Protein AF-A0A4Y2JQY8-F1 (afdb_monomer)

Structure (mmCIF, N/CA/C/O backbone):
data_AF-A0A4Y2JQY8-F1
#
_entry.id   AF-A0A4Y2JQY8-F1
#
loop_
_atom_site.group_PDB
_atom_site.id
_atom_site.type_symbol
_atom_site.label_atom_id
_atom_site.label_alt_id
_atom_site.label_comp_id
_atom_site.label_asym_id
_atom_site.label_entity_id
_atom_site.label_seq_id
_atom_site.pdbx_PDB_ins_code
_atom_site.Cartn_x
_atom_site.Cartn_y
_atom_site.Cartn_z
_atom_site.occupancy
_atom_site.B_iso_or_equiv
_atom_site.auth_seq_id
_atom_site.auth_comp_id
_atom_site.auth_asym_id
_atom_site.auth_atom_id
_atom_site.pdbx_PDB_model_num
ATOM 1 N N . MET A 1 1 ? 25.104 -14.727 -13.027 1.00 53.72 1 MET A N 1
ATOM 2 C CA . MET A 1 1 ? 23.876 -15.103 -12.296 1.00 53.72 1 MET A CA 1
ATOM 3 C C . MET A 1 1 ? 23.066 -13.837 -12.126 1.00 53.72 1 MET A C 1
ATOM 5 O O . MET A 1 1 ? 23.676 -12.824 -11.807 1.00 53.72 1 MET A O 1
ATOM 9 N N . GLY A 1 2 ? 21.769 -13.872 -12.434 1.00 60.22 2 GLY A N 1
ATOM 10 C CA . GLY A 1 2 ? 20.896 -12.721 -12.216 1.00 60.22 2 GLY A CA 1
ATOM 11 C C . GLY A 1 2 ? 20.757 -12.414 -10.729 1.00 60.22 2 GLY A C 1
ATOM 12 O O . GLY A 1 2 ? 20.983 -13.279 -9.883 1.00 60.22 2 GLY A O 1
ATOM 13 N N . THR A 1 3 ? 20.423 -11.170 -10.407 1.00 75.81 3 THR A N 1
ATOM 14 C CA . THR A 1 3 ? 19.971 -10.819 -9.057 1.00 75.81 3 THR A CA 1
ATOM 15 C C . THR A 1 3 ? 18.545 -11.339 -8.841 1.00 75.81 3 THR A C 1
ATOM 17 O O . THR A 1 3 ? 17.804 -11.540 -9.805 1.00 75.81 3 THR A O 1
ATOM 20 N N . GLY A 1 4 ? 18.120 -11.524 -7.585 1.00 83.44 4 GLY A N 1
ATOM 21 C CA . GLY A 1 4 ? 16.769 -12.026 -7.285 1.00 83.44 4 GLY A CA 1
ATOM 22 C C . GLY A 1 4 ? 15.642 -11.183 -7.903 1.00 83.44 4 GLY A C 1
ATOM 23 O O . GLY A 1 4 ? 14.603 -11.720 -8.277 1.00 83.44 4 GLY A O 1
ATOM 24 N N . ILE A 1 5 ? 15.873 -9.878 -8.088 1.00 79.81 5 ILE A N 1
ATOM 25 C CA . ILE A 1 5 ? 14.930 -8.961 -8.747 1.00 79.81 5 ILE A CA 1
ATOM 26 C C . ILE A 1 5 ? 14.844 -9.244 -10.251 1.00 79.81 5 ILE A C 1
ATOM 28 O O . ILE A 1 5 ? 13.750 -9.300 -10.812 1.00 79.81 5 ILE A O 1
ATOM 32 N N . GLU A 1 6 ? 15.979 -9.456 -10.917 1.00 82.81 6 GLU A N 1
ATOM 33 C CA . GLU A 1 6 ? 15.987 -9.789 -12.342 1.00 82.81 6 GLU A CA 1
ATOM 34 C C . GLU A 1 6 ? 15.334 -11.146 -12.612 1.00 82.81 6 GLU A C 1
ATOM 36 O O . GLU A 1 6 ? 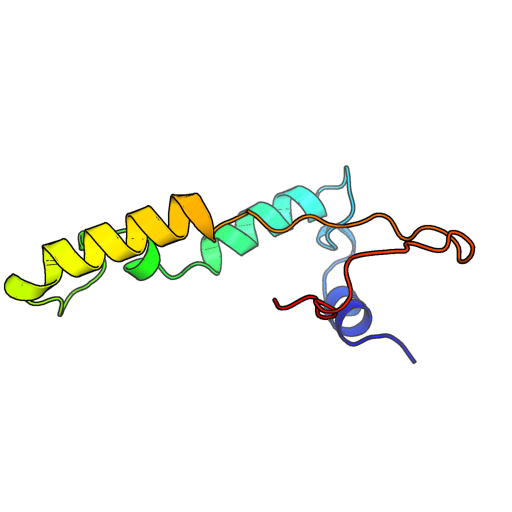14.560 -11.277 -13.558 1.00 82.81 6 GLU A O 1
ATOM 41 N N . ASP A 1 7 ? 15.621 -12.153 -11.783 1.00 88.62 7 ASP A N 1
ATOM 42 C CA . ASP A 1 7 ? 15.022 -13.485 -11.912 1.00 88.62 7 ASP A CA 1
ATOM 43 C C . ASP A 1 7 ? 13.512 -13.462 -11.653 1.00 88.62 7 ASP A C 1
ATOM 45 O O . ASP A 1 7 ? 12.759 -14.188 -12.306 1.00 88.62 7 ASP A O 1
ATOM 49 N N . TYR A 1 8 ? 13.047 -12.595 -10.752 1.00 86.50 8 TYR A N 1
ATOM 50 C CA . TYR A 1 8 ? 11.625 -12.328 -10.564 1.00 86.50 8 TYR A CA 1
ATOM 51 C C . TYR A 1 8 ? 10.999 -11.684 -11.811 1.00 86.50 8 TYR A C 1
ATOM 53 O O . TYR A 1 8 ? 10.003 -12.186 -12.331 1.00 86.50 8 TYR A O 1
ATOM 61 N N . PHE A 1 9 ? 11.596 -10.618 -12.355 1.00 88.25 9 PHE A N 1
ATOM 62 C CA . PHE A 1 9 ? 11.041 -9.937 -13.529 1.00 88.25 9 PHE A CA 1
ATOM 63 C C . PHE A 1 9 ? 11.076 -10.777 -14.808 1.00 88.25 9 PHE A C 1
ATOM 65 O O . PHE A 1 9 ? 10.190 -10.619 -15.644 1.00 88.25 9 PHE A O 1
ATOM 72 N N . ARG A 1 10 ? 12.018 -11.718 -14.944 1.00 89.19 10 ARG A N 1
ATOM 73 C CA . ARG A 1 10 ? 12.041 -12.691 -16.054 1.00 89.19 10 ARG A CA 1
ATOM 74 C C . ARG A 1 10 ? 10.814 -13.606 -16.092 1.00 89.19 10 ARG A C 1
ATOM 76 O O . ARG A 1 10 ? 10.522 -14.168 -17.142 1.00 89.19 10 ARG A O 1
ATOM 83 N N . GLN A 1 11 ? 10.103 -13.767 -14.976 1.00 91.12 11 GLN A N 1
ATOM 84 C CA . GLN A 1 11 ? 8.882 -14.576 -14.912 1.00 91.12 11 GLN A CA 1
ATOM 85 C C . GLN A 1 11 ? 7.635 -13.804 -15.370 1.00 91.12 11 GLN A C 1
ATOM 87 O O . GLN A 1 11 ? 6.586 -14.408 -15.596 1.00 91.12 11 GLN A O 1
ATOM 92 N N . LEU A 1 12 ? 7.723 -12.477 -15.515 1.00 89.44 12 LEU A N 1
ATOM 93 C CA . LEU A 1 12 ? 6.618 -11.649 -15.986 1.00 89.44 12 LEU A CA 1
ATOM 94 C C . LEU A 1 12 ? 6.587 -11.601 -17.522 1.00 89.44 12 LEU A C 1
ATOM 96 O O . LEU A 1 12 ? 7.636 -11.592 -18.167 1.00 89.44 12 LEU A O 1
ATOM 100 N N . PRO A 1 13 ? 5.400 -11.481 -18.144 1.00 94.62 13 PRO A N 1
ATOM 101 C CA . PRO A 1 13 ? 5.305 -11.098 -19.547 1.00 94.62 13 PRO A CA 1
ATOM 102 C C . PRO A 1 13 ? 6.067 -9.793 -19.809 1.00 94.62 13 PRO A C 1
ATOM 104 O O . PRO A 1 13 ? 5.923 -8.838 -19.048 1.00 94.62 13 PRO A O 1
ATOM 107 N N . ASN A 1 14 ? 6.808 -9.712 -20.921 1.00 90.50 14 ASN A N 1
ATOM 108 C CA . ASN A 1 14 ? 7.685 -8.568 -21.229 1.00 90.50 14 ASN A CA 1
ATOM 109 C C . ASN A 1 14 ? 6.995 -7.195 -21.109 1.00 90.50 14 ASN A C 1
ATOM 111 O O . ASN A 1 14 ? 7.604 -6.236 -20.653 1.00 90.50 14 ASN A O 1
ATOM 115 N N . HIS A 1 15 ? 5.717 -7.098 -21.483 1.00 91.75 15 HIS A N 1
ATOM 116 C CA . HIS A 1 15 ? 4.941 -5.853 -21.432 1.00 91.75 15 HIS A CA 1
ATOM 117 C C . HIS A 1 15 ? 4.469 -5.456 -20.018 1.00 91.75 15 HIS A C 1
ATOM 119 O O . HIS A 1 15 ? 3.904 -4.377 -19.851 1.00 91.75 15 HIS A O 1
ATOM 125 N N . LEU A 1 16 ? 4.667 -6.321 -19.019 1.00 92.00 16 LEU A N 1
ATOM 126 C CA . LEU A 1 16 ? 4.344 -6.090 -17.607 1.00 92.00 16 LEU A CA 1
ATOM 127 C C . LEU A 1 16 ? 5.589 -5.850 -16.748 1.00 92.00 16 LEU A C 1
ATOM 129 O O . LEU A 1 16 ? 5.453 -5.508 -15.574 1.00 92.00 16 LEU A O 1
ATOM 133 N N . VAL A 1 17 ? 6.789 -6.019 -17.313 1.00 93.25 17 VAL A N 1
ATOM 134 C CA . VAL A 1 17 ? 8.041 -5.709 -16.620 1.00 93.25 17 VAL A CA 1
ATOM 135 C C . VAL A 1 17 ? 8.081 -4.200 -16.342 1.00 93.25 17 VAL A C 1
ATOM 137 O O . VAL A 1 17 ? 7.933 -3.417 -17.282 1.00 93.25 17 VAL A O 1
ATOM 140 N N . PRO A 1 18 ? 8.265 -3.767 -15.083 1.00 89.50 18 PRO A N 1
ATOM 141 C CA . PRO A 1 18 ? 8.169 -2.362 -14.708 1.00 89.50 18 PRO A CA 1
ATOM 142 C C . PRO A 1 18 ? 9.387 -1.571 -15.178 1.00 89.50 18 PRO A C 1
ATOM 144 O O . PRO A 1 18 ? 10.398 -1.479 -14.487 1.00 89.50 18 PRO A O 1
ATOM 147 N N . GLN A 1 19 ? 9.276 -1.010 -16.378 1.00 87.94 19 GLN A N 1
ATOM 148 C CA . GLN A 1 19 ? 10.256 -0.103 -16.969 1.00 87.94 19 GLN A CA 1
ATOM 149 C C . GLN A 1 19 ? 9.620 1.274 -17.168 1.00 87.94 19 GLN A C 1
ATOM 151 O O . GLN A 1 19 ? 8.465 1.356 -17.596 1.00 87.94 19 GLN A O 1
ATOM 156 N N . LEU A 1 20 ? 10.374 2.338 -16.894 1.00 86.25 20 LEU A N 1
ATOM 157 C CA . LEU A 1 20 ? 9.914 3.724 -17.034 1.00 86.25 20 LEU A CA 1
ATOM 158 C C . LEU A 1 20 ? 9.361 3.995 -18.441 1.00 86.25 20 LEU A C 1
ATOM 160 O O . LEU A 1 20 ? 9.964 3.617 -19.445 1.00 86.25 20 LEU A O 1
ATOM 164 N N . GLY A 1 21 ? 8.199 4.640 -18.514 1.00 86.06 21 GLY A N 1
ATOM 165 C CA . GLY A 1 21 ? 7.509 4.979 -19.757 1.00 86.06 21 GLY A CA 1
ATOM 166 C C . GLY A 1 21 ? 6.799 3.807 -20.443 1.00 86.06 21 GLY A C 1
ATOM 167 O O . GLY A 1 21 ? 6.201 3.996 -21.504 1.00 86.06 21 GLY A O 1
ATOM 168 N N . THR A 1 22 ? 6.830 2.598 -19.872 1.00 90.12 22 THR A N 1
ATOM 169 C CA . THR A 1 22 ? 6.215 1.403 -20.476 1.00 90.12 22 THR A CA 1
ATOM 170 C C . THR A 1 22 ? 4.871 1.046 -19.827 1.00 90.12 22 THR A C 1
ATOM 172 O O . THR A 1 22 ? 4.569 1.478 -18.713 1.00 90.12 22 THR A O 1
ATOM 175 N N . PRO A 1 23 ? 4.036 0.197 -20.462 1.00 92.88 23 PRO A N 1
ATOM 176 C CA . PRO A 1 23 ? 2.819 -0.315 -19.825 1.00 92.88 23 PRO A CA 1
ATOM 177 C C . PRO A 1 23 ? 3.066 -1.047 -18.495 1.00 92.88 23 PRO A C 1
ATOM 179 O O . PRO A 1 23 ? 2.171 -1.073 -17.644 1.00 92.88 23 PRO A O 1
ATOM 182 N N . GLY A 1 24 ? 4.263 -1.613 -18.311 1.00 92.25 24 GLY A N 1
ATOM 183 C CA . GLY A 1 24 ? 4.667 -2.312 -17.097 1.00 92.25 24 GLY A CA 1
ATOM 184 C C . GLY A 1 24 ? 4.808 -1.398 -15.880 1.00 92.25 24 GLY A C 1
ATOM 185 O O . GLY A 1 24 ? 4.503 -1.829 -14.772 1.00 92.25 24 GLY A O 1
ATOM 186 N N . GLU A 1 25 ? 5.168 -0.125 -16.071 1.00 90.12 25 GLU A N 1
ATOM 187 C CA . GLU A 1 25 ? 5.170 0.892 -15.006 1.00 90.12 25 GLU A CA 1
ATOM 188 C C . GLU A 1 25 ? 3.761 1.062 -14.427 1.00 90.12 25 GLU A C 1
ATOM 190 O O . GLU A 1 25 ? 3.513 0.769 -13.261 1.00 90.12 25 GLU A O 1
ATOM 195 N N . LYS A 1 26 ? 2.780 1.358 -15.288 1.00 91.12 26 LYS A N 1
ATOM 196 C CA .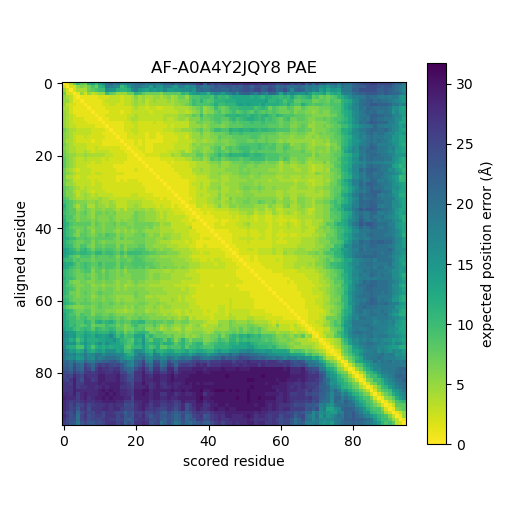 LYS A 1 26 ? 1.372 1.473 -14.871 1.00 91.12 26 LYS A CA 1
ATOM 197 C C . LYS A 1 26 ? 0.819 0.167 -14.299 1.00 91.12 26 LYS A C 1
ATOM 199 O O . LYS A 1 26 ? -0.122 0.176 -13.506 1.00 91.12 26 LY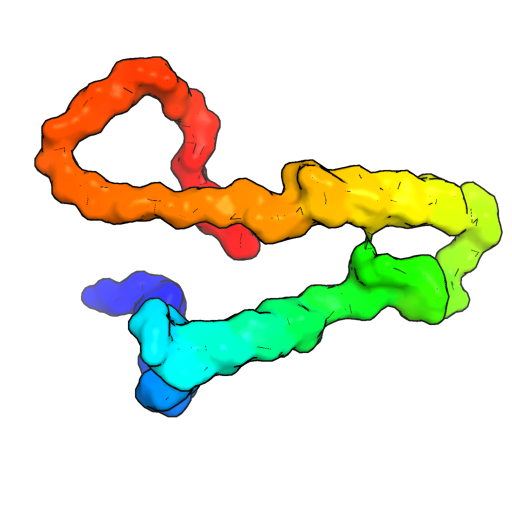S A O 1
ATOM 204 N N . TYR A 1 27 ? 1.314 -0.981 -14.768 1.00 92.44 27 TYR A N 1
ATOM 205 C CA . TYR A 1 27 ? 0.946 -2.275 -14.199 1.00 92.44 27 TYR A CA 1
ATOM 206 C C . TYR A 1 27 ? 1.457 -2.412 -12.766 1.00 92.44 27 TYR A C 1
ATOM 208 O O . TYR A 1 27 ? 0.690 -2.834 -11.901 1.00 92.44 27 TYR A O 1
ATOM 216 N N . ARG A 1 28 ? 2.700 -2.002 -12.499 1.00 90.44 28 ARG A N 1
ATOM 217 C CA . ARG A 1 28 ? 3.277 -2.004 -11.155 1.00 90.44 28 ARG A CA 1
ATOM 218 C C . ARG A 1 28 ? 2.490 -1.130 -10.189 1.00 90.44 28 ARG A C 1
ATOM 220 O O . ARG A 1 28 ? 2.201 -1.625 -9.102 1.00 90.44 28 ARG A O 1
ATOM 227 N N . ASP A 1 29 ? 2.064 0.063 -10.600 1.00 88.00 29 ASP A N 1
ATOM 228 C CA . ASP A 1 29 ? 1.222 0.945 -9.774 1.00 88.00 29 ASP A CA 1
ATOM 229 C C . ASP A 1 29 ? -0.073 0.246 -9.346 1.00 88.00 29 ASP A C 1
ATOM 231 O O . ASP A 1 29 ? -0.456 0.247 -8.177 1.00 88.00 29 ASP A O 1
ATOM 235 N N . ARG A 1 30 ? -0.732 -0.445 -10.286 1.00 90.81 30 ARG A N 1
ATOM 236 C CA . ARG A 1 30 ? -1.938 -1.230 -9.980 1.00 90.81 30 ARG A CA 1
ATOM 237 C C . ARG A 1 30 ? -1.644 -2.391 -9.034 1.00 90.81 30 ARG A C 1
ATOM 239 O O . ARG A 1 30 ? -2.441 -2.656 -8.141 1.00 90.81 30 ARG A O 1
ATOM 246 N N . GLN A 1 31 ? -0.525 -3.090 -9.226 1.00 88.81 31 GLN A N 1
ATOM 247 C CA . GLN A 1 31 ? -0.135 -4.194 -8.347 1.00 88.81 31 GLN A CA 1
ATOM 248 C C . GLN A 1 31 ? 0.206 -3.714 -6.933 1.00 88.81 31 GLN A C 1
ATOM 250 O O . GLN A 1 31 ? -0.148 -4.404 -5.985 1.00 88.81 31 GLN A O 1
ATOM 255 N N . LEU A 1 32 ? 0.831 -2.541 -6.774 1.00 84.31 32 LEU A N 1
ATOM 256 C CA . LEU A 1 32 ? 1.101 -1.940 -5.461 1.00 84.31 32 LEU A CA 1
ATOM 257 C C . LEU A 1 32 ? -0.190 -1.757 -4.661 1.00 84.31 32 LEU A C 1
ATOM 259 O O . LEU A 1 32 ? -0.280 -2.221 -3.529 1.00 84.31 32 LEU A O 1
ATOM 263 N N . ILE A 1 33 ? -1.223 -1.185 -5.282 1.00 84.31 33 ILE A N 1
ATOM 264 C CA . ILE A 1 33 ? -2.528 -0.977 -4.636 1.00 84.31 33 ILE A CA 1
ATOM 265 C C . ILE A 1 33 ? -3.154 -2.306 -4.189 1.00 84.31 33 ILE A C 1
ATOM 267 O O . ILE A 1 33 ? -3.748 -2.380 -3.118 1.00 84.31 33 ILE A O 1
ATOM 271 N N . LEU A 1 34 ? -3.027 -3.362 -4.998 1.00 86.31 34 LEU A N 1
ATOM 272 C CA . LEU A 1 34 ? -3.562 -4.689 -4.669 1.00 86.31 34 LEU A CA 1
ATOM 273 C C . LEU A 1 34 ? -2.770 -5.401 -3.566 1.00 86.31 34 LEU A C 1
ATOM 275 O O . LEU A 1 34 ? -3.332 -6.235 -2.860 1.00 86.31 34 LEU A O 1
ATOM 279 N N . GLN A 1 35 ? -1.476 -5.105 -3.455 1.00 85.25 35 GLN A N 1
ATOM 280 C CA . GLN A 1 35 ? -0.586 -5.678 -2.448 1.00 85.25 35 GLN A CA 1
ATOM 281 C C . GLN A 1 35 ? -0.770 -5.025 -1.074 1.00 85.25 35 GLN A C 1
ATOM 283 O O . GLN A 1 35 ? -0.502 -5.677 -0.068 1.00 85.25 35 GLN A O 1
ATOM 288 N N . LEU A 1 36 ? -1.254 -3.778 -1.014 1.00 85.25 36 LEU A N 1
ATOM 289 C CA . LEU A 1 36 ? -1.543 -3.108 0.251 1.00 85.25 36 LEU A CA 1
ATOM 290 C C . LEU A 1 36 ? -2.754 -3.756 0.953 1.00 85.25 36 LEU A C 1
ATOM 292 O O . LEU A 1 36 ? -3.849 -3.811 0.378 1.00 85.25 36 LEU A O 1
ATOM 296 N N . PRO A 1 37 ? -2.604 -4.230 2.205 1.00 87.94 37 PRO A N 1
ATOM 297 C CA . PRO A 1 37 ? -3.725 -4.747 2.97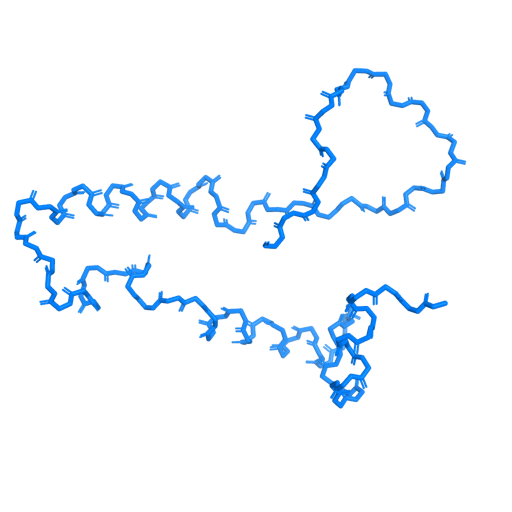8 1.00 87.94 37 PRO A CA 1
ATOM 298 C C . PRO A 1 37 ? -4.811 -3.678 3.138 1.00 87.94 37 PRO A C 1
ATOM 300 O O . PRO A 1 37 ? -4.536 -2.516 3.417 1.00 87.94 37 PRO A O 1
ATOM 303 N N . LYS A 1 38 ? -6.086 -4.048 3.013 1.00 88.31 38 LYS A N 1
ATOM 304 C CA . LYS A 1 38 ? -7.180 -3.070 3.190 1.00 88.31 38 LYS A CA 1
ATOM 305 C C . LYS A 1 38 ? -7.262 -2.563 4.632 1.00 88.31 38 LYS A C 1
ATOM 307 O O . LYS A 1 38 ? -7.631 -1.419 4.867 1.00 88.31 38 LYS A O 1
ATOM 312 N N . GLN A 1 39 ? -6.892 -3.418 5.580 1.00 90.62 39 GLN A N 1
ATOM 313 C CA . GLN A 1 39 ? -6.787 -3.132 7.009 1.00 90.62 39 GLN A CA 1
ATOM 314 C C . GLN A 1 39 ? -5.792 -2.016 7.288 1.00 90.62 39 GLN A C 1
ATOM 316 O O . GLN A 1 39 ? -5.969 -1.271 8.234 1.00 90.62 39 GLN A O 1
ATOM 321 N N . ASP A 1 40 ? -4.788 -1.869 6.436 1.00 87.19 40 ASP A N 1
ATOM 322 C CA . ASP A 1 40 ? -3.811 -0.806 6.542 1.00 87.19 40 ASP A CA 1
ATOM 323 C C . ASP A 1 40 ? -4.406 0.549 6.125 1.00 87.19 40 ASP A C 1
ATOM 325 O O . ASP A 1 40 ? -3.880 1.580 6.523 1.00 87.19 40 ASP A O 1
ATOM 329 N N . LEU A 1 41 ? -5.505 0.582 5.366 1.00 85.69 41 LEU A N 1
ATOM 330 C CA . LEU A 1 41 ? -6.086 1.818 4.832 1.00 85.69 41 LEU A CA 1
ATOM 331 C C . LEU A 1 41 ? -7.142 2.445 5.744 1.00 85.69 41 LEU A C 1
ATOM 333 O O . LEU A 1 41 ? -7.236 3.667 5.810 1.00 85.69 41 LEU A O 1
ATOM 337 N N . ALA A 1 42 ? -7.978 1.633 6.396 1.00 90.19 42 ALA A N 1
ATOM 338 C CA . ALA A 1 42 ? -9.061 2.149 7.229 1.00 90.19 42 ALA A CA 1
ATOM 339 C C . ALA A 1 42 ? -9.577 1.120 8.239 1.00 90.19 42 ALA A C 1
ATOM 341 O O . ALA A 1 42 ? -9.700 -0.069 7.935 1.00 90.19 42 ALA A O 1
ATOM 342 N N . ALA A 1 43 ? -10.030 1.621 9.392 1.00 91.19 43 ALA A N 1
ATOM 343 C CA . ALA A 1 43 ? -10.643 0.824 10.454 1.00 91.19 43 ALA A CA 1
ATOM 344 C C . ALA A 1 43 ? -11.887 0.059 9.970 1.00 91.19 43 ALA A C 1
ATOM 346 O O . ALA A 1 43 ? -12.185 -1.024 10.465 1.00 91.19 43 ALA A O 1
ATOM 347 N N . ALA A 1 44 ? -12.579 0.578 8.947 1.00 92.31 44 ALA A N 1
ATOM 348 C CA . ALA A 1 44 ? -13.734 -0.068 8.323 1.00 92.31 44 ALA A CA 1
ATOM 349 C C . ALA A 1 44 ? -13.427 -1.469 7.755 1.00 92.31 44 ALA A C 1
ATOM 351 O O . ALA A 1 44 ? -14.337 -2.284 7.607 1.00 92.31 44 ALA A O 1
ATOM 352 N N . TYR A 1 45 ? -12.160 -1.770 7.455 1.00 92.75 45 TYR A N 1
ATOM 353 C CA . TYR A 1 45 ? -11.725 -3.086 6.981 1.00 92.75 45 TYR A CA 1
ATOM 354 C C . TYR A 1 45 ? -11.259 -4.019 8.116 1.00 92.75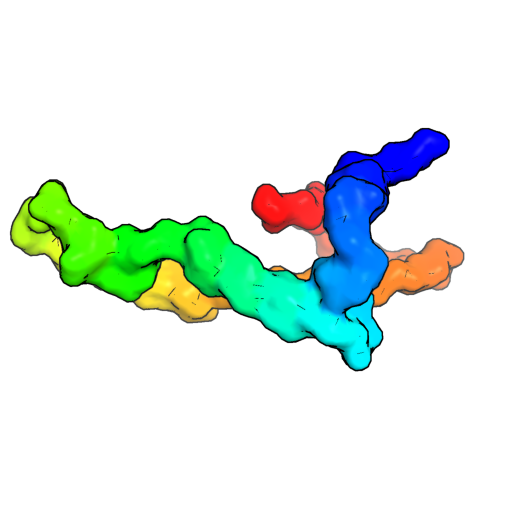 45 TYR A C 1
ATOM 356 O O . TYR A 1 45 ? -10.966 -5.192 7.870 1.00 92.75 45 TYR A O 1
ATOM 364 N N . CYS A 1 46 ? -11.236 -3.540 9.363 1.00 93.94 46 CYS A N 1
ATOM 365 C CA . CYS A 1 46 ? -10.784 -4.274 10.541 1.00 93.94 46 CYS A CA 1
ATOM 366 C C . CYS A 1 46 ? -11.978 -4.833 11.331 1.00 93.94 46 CYS A C 1
ATOM 368 O O . CYS A 1 46 ? -12.477 -4.218 12.269 1.00 93.94 46 CYS A O 1
ATOM 370 N N . LYS A 1 47 ? -12.425 -6.046 10.976 1.00 93.50 47 LYS A N 1
ATOM 371 C CA . LYS A 1 47 ? -13.617 -6.696 11.565 1.00 93.50 47 LYS A CA 1
ATOM 372 C C . LYS A 1 47 ? -13.566 -6.872 13.092 1.00 93.50 47 LYS A C 1
ATOM 374 O O . LYS A 1 47 ? -14.615 -6.931 13.726 1.00 93.50 47 LYS A O 1
ATOM 379 N N . PHE A 1 48 ? -12.370 -6.999 13.659 1.00 94.62 48 PHE A N 1
ATOM 380 C CA . PHE A 1 48 ? -12.154 -7.315 15.075 1.00 94.62 48 PHE A CA 1
ATOM 381 C C . PHE A 1 48 ? -11.429 -6.195 15.831 1.00 94.62 48 PHE A C 1
ATOM 383 O O . PHE A 1 48 ? -10.822 -6.452 16.863 1.0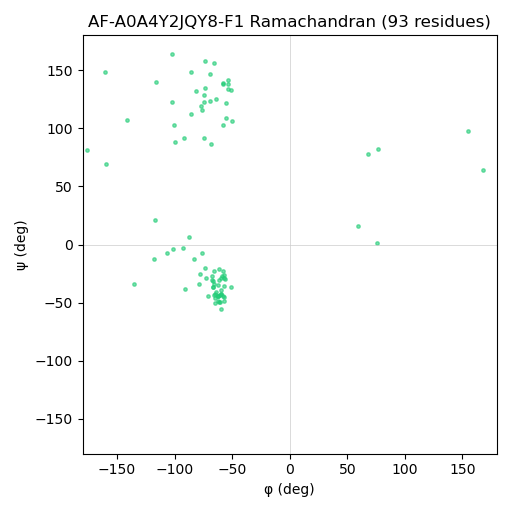0 94.62 48 PHE A O 1
ATOM 390 N N . LEU A 1 49 ? -11.463 -4.962 15.314 1.00 95.06 49 LEU A N 1
ATOM 391 C CA . LEU A 1 49 ? -10.892 -3.817 16.016 1.00 95.06 49 LEU A CA 1
ATOM 392 C C . LEU A 1 49 ? -11.832 -3.384 17.145 1.00 95.06 49 LEU A C 1
ATOM 394 O O . LEU A 1 49 ? -12.966 -2.965 16.901 1.00 95.06 49 LEU A O 1
ATOM 398 N N . GLU A 1 50 ? -11.368 -3.504 18.385 1.00 96.25 50 GLU A N 1
ATOM 399 C CA . GLU A 1 50 ? -12.127 -3.049 19.547 1.00 96.25 50 GLU A CA 1
ATOM 400 C C . GLU A 1 50 ? -12.199 -1.520 19.571 1.00 96.25 50 GLU A C 1
ATOM 402 O O . GLU A 1 50 ? -11.264 -0.826 19.166 1.00 96.25 50 GLU A O 1
ATOM 407 N N . LYS A 1 51 ? -13.321 -0.989 20.069 1.00 94.12 51 LYS A N 1
ATOM 408 C CA . LYS A 1 51 ? -13.604 0.456 20.066 1.00 94.12 51 LYS A CA 1
ATOM 409 C C . LYS A 1 51 ? -12.521 1.268 20.772 1.00 94.12 51 LYS A C 1
ATOM 411 O O . LYS A 1 51 ? -12.185 2.353 20.306 1.00 94.12 51 LYS A O 1
ATOM 416 N N . ASP A 1 52 ? -11.953 0.712 21.835 1.00 97.19 52 ASP A N 1
ATOM 417 C CA . ASP A 1 52 ? -10.927 1.364 22.647 1.00 97.19 52 ASP A CA 1
ATOM 418 C C . ASP A 1 52 ? -9.616 1.581 21.869 1.00 97.19 52 ASP A C 1
ATOM 420 O O . ASP A 1 52 ? -8.866 2.505 22.178 1.00 97.19 52 ASP A O 1
ATOM 424 N N . PHE A 1 53 ? -9.368 0.800 20.808 1.00 96.06 53 PHE A N 1
ATOM 425 C CA . PHE A 1 53 ? -8.163 0.896 19.977 1.00 96.06 53 PHE A CA 1
ATOM 426 C C . PHE A 1 53 ? -8.370 1.637 18.651 1.00 96.06 53 PHE A C 1
ATOM 428 O O . PHE A 1 53 ? -7.396 1.860 17.933 1.00 96.06 53 PHE A O 1
ATOM 435 N N . VAL A 1 54 ? -9.599 2.053 18.312 1.00 95.00 54 VAL A N 1
ATOM 436 C CA . VAL A 1 54 ? -9.890 2.727 17.030 1.00 95.00 54 VAL A CA 1
ATOM 437 C C . VAL A 1 54 ? -9.058 3.994 16.865 1.00 95.00 54 VAL A C 1
ATOM 439 O O . VAL A 1 54 ? -8.444 4.187 15.820 1.00 95.00 54 VAL A O 1
ATOM 442 N N . LYS A 1 55 ? -8.961 4.815 17.915 1.00 95.94 55 LYS A N 1
ATOM 443 C CA . LYS A 1 55 ? -8.176 6.052 17.869 1.00 95.94 55 LYS A CA 1
ATOM 444 C C . LYS A 1 55 ? -6.688 5.780 17.631 1.00 95.94 55 LYS A C 1
ATOM 446 O O . LYS A 1 55 ? -6.090 6.374 16.747 1.00 95.94 55 LYS A O 1
ATOM 451 N N . SER A 1 56 ? -6.100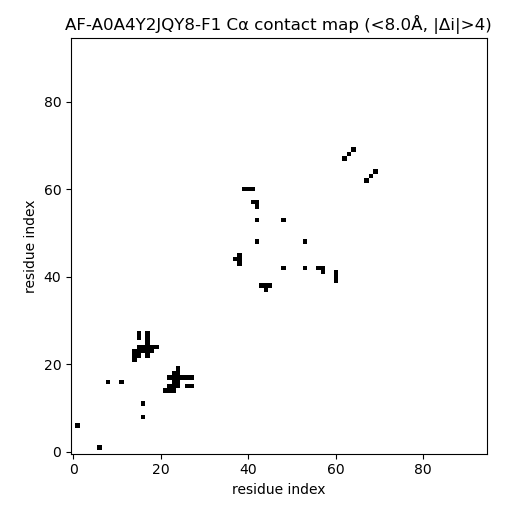 4.850 18.385 1.00 96.00 56 SER A N 1
ATOM 452 C CA . SER A 1 56 ? -4.687 4.484 18.220 1.00 96.00 56 SER A CA 1
ATOM 453 C C . SER A 1 56 ? -4.397 3.895 16.840 1.00 96.00 56 SER A C 1
ATOM 455 O O . SER A 1 56 ? -3.330 4.131 16.281 1.00 96.00 56 SER A O 1
ATOM 457 N N . PHE A 1 57 ? -5.349 3.147 16.280 1.00 95.50 57 PHE A N 1
ATOM 458 C CA . PHE A 1 57 ? -5.267 2.657 14.912 1.00 95.50 57 PHE A CA 1
ATOM 459 C C . PHE A 1 57 ? -5.285 3.811 13.894 1.00 95.50 57 PHE A C 1
ATOM 461 O O 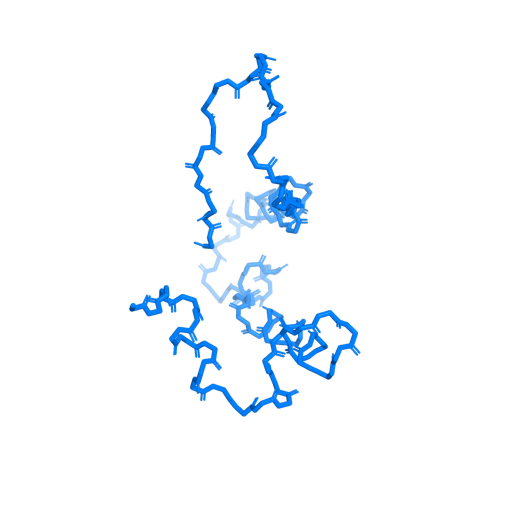. PHE A 1 57 ? -4.460 3.826 12.983 1.00 95.50 57 PHE A O 1
ATOM 468 N N . GLU A 1 58 ? -6.187 4.785 14.041 1.00 94.75 58 GLU A N 1
ATOM 469 C CA . GLU A 1 58 ? -6.254 5.953 13.150 1.00 94.75 58 GLU A CA 1
ATOM 470 C C . GLU A 1 58 ? -4.968 6.786 13.217 1.00 94.75 58 GLU A C 1
ATOM 472 O O . GLU A 1 58 ? -4.408 7.131 12.176 1.00 94.75 58 GLU A O 1
ATOM 477 N N . ASP A 1 59 ? -4.445 7.024 14.422 1.00 94.94 59 ASP A N 1
ATOM 478 C CA . ASP A 1 59 ? -3.173 7.721 14.634 1.00 94.94 59 ASP A CA 1
ATOM 479 C C . ASP A 1 59 ? -2.007 6.980 13.949 1.00 94.94 59 ASP A C 1
ATOM 481 O O . ASP A 1 59 ? -1.172 7.602 13.285 1.00 94.94 59 ASP A O 1
ATOM 485 N N . PHE A 1 60 ? -1.969 5.645 14.048 1.00 92.75 60 PHE A N 1
ATOM 486 C CA . PHE A 1 60 ? -0.981 4.813 13.357 1.00 92.75 60 PHE A CA 1
ATOM 487 C C . PHE A 1 60 ? -1.081 4.939 11.833 1.00 92.75 60 PHE A C 1
ATOM 489 O O . PHE A 1 60 ? -0.066 5.174 11.176 1.00 92.75 60 PHE A O 1
ATOM 496 N N . VAL A 1 61 ? -2.282 4.805 11.262 1.00 91.69 61 VAL A N 1
ATOM 497 C CA . VAL A 1 61 ? -2.483 4.885 9.806 1.00 91.69 61 VAL A CA 1
ATOM 498 C C . VAL A 1 61 ? -2.096 6.263 9.277 1.00 91.69 61 VAL A C 1
ATOM 500 O O . VAL A 1 61 ? -1.385 6.341 8.275 1.00 91.69 61 VAL A O 1
ATOM 503 N N . ASN A 1 62 ? -2.504 7.335 9.960 1.00 91.56 62 ASN A N 1
ATOM 504 C CA . ASN A 1 62 ? -2.153 8.704 9.583 1.00 91.56 62 ASN A CA 1
ATOM 505 C C . ASN A 1 62 ? -0.635 8.909 9.611 1.00 91.56 62 ASN A C 1
ATOM 507 O O . ASN A 1 62 ? -0.052 9.320 8.611 1.00 91.56 62 ASN A O 1
ATOM 511 N N . THR A 1 63 ? 0.019 8.505 10.703 1.00 92.31 63 THR A N 1
ATOM 512 C CA . THR A 1 63 ? 1.478 8.618 10.841 1.00 92.31 63 THR A CA 1
ATOM 513 C C . THR A 1 63 ? 2.207 7.814 9.764 1.00 92.31 63 THR A C 1
ATOM 515 O O . THR A 1 63 ? 3.149 8.307 9.146 1.00 92.31 63 THR A O 1
ATOM 518 N N . ARG A 1 64 ? 1.763 6.580 9.487 1.00 90.62 64 ARG A N 1
ATOM 519 C CA . ARG A 1 64 ? 2.348 5.742 8.433 1.00 90.62 64 ARG A CA 1
ATOM 520 C C . ARG A 1 64 ? 2.191 6.394 7.060 1.00 90.62 64 ARG A C 1
ATOM 522 O O . ARG A 1 64 ? 3.145 6.394 6.292 1.00 90.62 64 ARG A O 1
ATOM 529 N N . ASN A 1 65 ? 1.020 6.942 6.746 1.00 87.44 65 ASN A N 1
ATOM 530 C CA . ASN A 1 65 ? 0.769 7.584 5.456 1.00 87.44 65 ASN A CA 1
ATOM 531 C C . ASN A 1 65 ? 1.596 8.863 5.273 1.00 87.44 65 ASN A C 1
ATOM 533 O O . ASN A 1 65 ? 2.058 9.126 4.170 1.00 87.44 65 ASN A O 1
ATOM 537 N N . GLU A 1 66 ? 1.798 9.639 6.338 1.00 89.12 66 GLU A N 1
ATOM 538 C CA . GLU A 1 66 ? 2.554 10.894 6.278 1.00 89.12 66 GLU A CA 1
ATOM 539 C C . GLU A 1 66 ? 4.072 10.681 6.263 1.00 89.12 66 GLU A C 1
ATOM 541 O O . GLU A 1 66 ? 4.795 11.454 5.637 1.00 89.12 66 GLU A O 1
ATOM 546 N N . MET A 1 67 ? 4.569 9.654 6.962 1.00 86.69 67 MET A N 1
ATOM 547 C CA . MET A 1 67 ? 6.001 9.513 7.242 1.00 86.69 67 MET A CA 1
ATOM 548 C C . MET A 1 67 ? 6.666 8.267 6.659 1.00 86.69 67 MET A C 1
ATOM 550 O O . MET A 1 67 ? 7.888 8.187 6.725 1.00 86.69 67 MET A O 1
ATOM 554 N N . ALA A 1 68 ? 5.924 7.277 6.162 1.00 84.56 68 ALA A N 1
ATOM 555 C CA . ALA A 1 68 ? 6.499 5.978 5.788 1.00 84.56 68 ALA A CA 1
ATOM 556 C C . ALA A 1 68 ? 6.001 5.434 4.443 1.00 84.56 68 ALA A C 1
ATOM 558 O O . ALA A 1 68 ? 6.763 4.787 3.724 1.00 84.56 68 ALA A O 1
ATOM 559 N N . LEU A 1 69 ? 4.742 5.687 4.088 1.00 83.38 69 LEU A N 1
ATOM 560 C CA . LEU A 1 69 ? 4.182 5.261 2.814 1.00 83.38 69 LEU A CA 1
ATOM 561 C C . LEU A 1 69 ? 4.733 6.147 1.690 1.00 83.38 69 LEU A C 1
ATOM 563 O O . LEU A 1 69 ? 4.707 7.368 1.791 1.00 83.38 69 LEU A O 1
ATOM 567 N N . ASP A 1 70 ? 5.256 5.525 0.635 1.00 77.06 70 ASP A N 1
ATOM 568 C CA . ASP A 1 70 ? 5.749 6.185 -0.584 1.00 77.06 70 ASP A CA 1
ATOM 569 C C . ASP A 1 70 ? 6.891 7.215 -0.403 1.00 77.06 70 ASP A C 1
ATOM 571 O O . ASP A 1 70 ? 7.211 7.956 -1.329 1.00 77.06 70 ASP A O 1
ATOM 575 N N . ILE A 1 71 ? 7.582 7.232 0.745 1.00 77.19 71 ILE A N 1
ATOM 576 C CA . ILE A 1 71 ? 8.730 8.135 1.000 1.00 77.19 71 ILE A CA 1
ATOM 577 C C . ILE A 1 71 ? 10.092 7.576 0.543 1.00 77.19 71 ILE A C 1
ATOM 579 O O . ILE A 1 71 ? 11.143 8.147 0.842 1.00 77.19 71 ILE A O 1
ATOM 583 N N . GLY A 1 72 ? 10.108 6.431 -0.140 1.00 70.81 72 GLY A N 1
ATOM 584 C CA . GLY A 1 72 ? 11.336 5.820 -0.645 1.00 70.81 72 GLY A CA 1
ATOM 585 C C . GLY A 1 72 ? 11.873 6.566 -1.868 1.00 70.81 72 GLY A C 1
ATOM 586 O O . GLY A 1 72 ? 11.192 6.654 -2.884 1.00 70.81 72 GLY A O 1
ATOM 587 N N . TYR A 1 73 ? 13.116 7.048 -1.805 1.00 64.12 73 TYR A N 1
ATOM 588 C CA . TYR A 1 73 ? 13.783 7.689 -2.943 1.00 64.12 73 TYR A CA 1
ATOM 589 C C . TYR A 1 73 ? 14.777 6.726 -3.597 1.00 64.12 73 TYR A C 1
ATOM 591 O O . TYR A 1 73 ? 15.710 6.241 -2.951 1.00 64.12 73 TYR A O 1
ATOM 599 N N . VAL A 1 74 ? 14.607 6.473 -4.896 1.00 66.31 74 VAL A N 1
ATOM 600 C CA . VAL A 1 74 ? 15.599 5.752 -5.701 1.00 66.31 74 VAL A CA 1
ATOM 601 C C . VAL A 1 74 ? 16.736 6.720 -6.018 1.00 66.31 74 VAL A C 1
ATOM 603 O O . VAL A 1 74 ? 16.516 7.756 -6.640 1.00 66.31 74 VAL A O 1
ATOM 606 N N . ARG A 1 75 ? 17.955 6.402 -5.573 1.00 59.88 75 ARG A N 1
ATOM 607 C CA . ARG A 1 75 ? 19.155 7.099 -6.047 1.00 59.88 75 ARG A CA 1
ATOM 608 C C . ARG A 1 75 ? 19.568 6.506 -7.385 1.00 59.88 75 ARG A C 1
ATOM 610 O O . ARG A 1 75 ? 19.676 5.284 -7.496 1.00 59.88 75 ARG A O 1
ATOM 617 N N . ASP A 1 76 ? 19.838 7.371 -8.357 1.00 61.06 76 ASP A N 1
ATOM 618 C CA . ASP A 1 76 ? 20.496 6.959 -9.590 1.00 61.06 76 ASP A CA 1
ATOM 619 C C . ASP A 1 76 ? 21.798 6.231 -9.253 1.00 61.06 76 ASP A C 1
ATOM 621 O O . ASP A 1 76 ? 22.522 6.603 -8.320 1.00 61.06 76 ASP A O 1
ATOM 625 N N . HIS A 1 77 ? 22.095 5.178 -10.011 1.00 59.28 77 HIS A N 1
ATOM 626 C CA . HIS A 1 77 ? 23.388 4.520 -9.931 1.00 59.28 77 HIS A CA 1
ATOM 627 C C . HIS A 1 77 ? 24.438 5.492 -10.485 1.00 59.28 77 HIS A C 1
ATOM 629 O O . HIS A 1 77 ? 24.769 5.451 -11.669 1.00 59.28 77 HIS A O 1
ATOM 635 N N . LEU A 1 78 ? 24.963 6.377 -9.634 1.00 53.81 78 LEU A N 1
ATOM 636 C CA . LEU A 1 78 ? 26.166 7.139 -9.943 1.00 53.81 78 LEU A CA 1
ATOM 637 C C . LEU A 1 78 ? 27.256 6.122 -10.288 1.00 53.81 78 LEU A C 1
ATOM 639 O O . LEU A 1 78 ? 27.539 5.209 -9.505 1.00 53.81 78 LEU A O 1
ATOM 643 N N . GLU A 1 79 ? 27.825 6.229 -11.489 1.00 49.59 79 GLU A N 1
ATOM 644 C CA . GLU A 1 79 ? 29.053 5.513 -11.807 1.00 49.59 79 GLU A CA 1
ATOM 645 C C . GLU A 1 79 ? 30.067 5.813 -10.697 1.00 49.59 79 GLU A C 1
ATOM 647 O O . GLU A 1 79 ? 30.179 6.949 -10.233 1.00 49.59 79 GLU A O 1
ATOM 652 N N . ARG A 1 80 ? 30.715 4.761 -10.186 1.00 51.38 80 ARG A N 1
ATOM 653 C CA . ARG A 1 80 ? 31.704 4.853 -9.109 1.00 51.38 80 ARG A CA 1
ATOM 654 C C . ARG A 1 80 ? 32.723 5.933 -9.463 1.00 51.38 80 ARG A C 1
ATOM 656 O O . ARG A 1 80 ? 33.506 5.701 -10.370 1.00 51.38 80 ARG A O 1
ATOM 663 N N . ASP A 1 81 ? 32.637 7.079 -8.787 1.00 45.41 81 ASP A N 1
ATOM 664 C CA . ASP A 1 81 ? 33.745 7.916 -8.301 1.00 45.41 81 ASP A CA 1
ATOM 665 C C . ASP A 1 81 ? 33.230 9.289 -7.845 1.00 45.41 81 ASP A C 1
ATOM 667 O O . ASP A 1 81 ? 33.568 10.346 -8.377 1.00 45.41 81 ASP A O 1
ATOM 671 N N . THR A 1 82 ? 32.400 9.315 -6.805 1.00 43.50 82 THR A N 1
ATOM 672 C CA . THR A 1 82 ? 32.251 10.547 -6.023 1.00 43.50 82 THR A CA 1
ATOM 673 C C . THR A 1 82 ? 32.135 10.182 -4.558 1.00 43.50 82 THR A C 1
ATOM 675 O O . THR A 1 82 ? 31.158 9.588 -4.110 1.00 43.50 82 THR A O 1
ATOM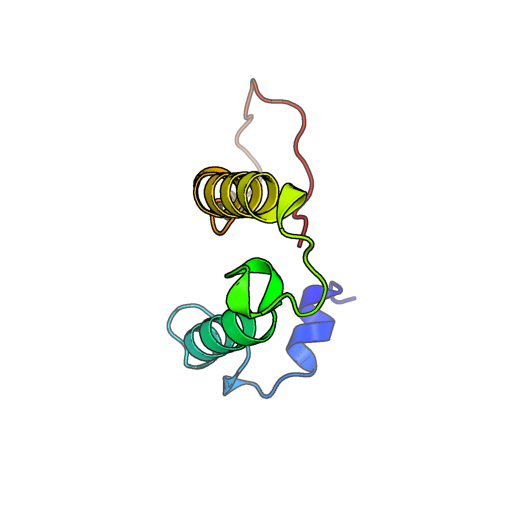 678 N N . VAL A 1 83 ? 33.210 10.472 -3.829 1.00 45.88 83 VAL A N 1
ATOM 679 C CA . VAL A 1 83 ? 33.312 10.345 -2.378 1.00 45.88 83 VAL A CA 1
ATOM 680 C C . VAL A 1 83 ? 32.181 11.161 -1.757 1.00 45.88 83 VAL A C 1
ATOM 682 O O . VAL A 1 83 ? 32.195 12.387 -1.820 1.00 45.88 83 VAL A O 1
ATOM 685 N N . ILE A 1 84 ? 31.187 10.482 -1.185 1.00 46.75 84 ILE A N 1
ATOM 686 C CA . ILE A 1 84 ? 30.178 11.131 -0.349 1.00 46.75 84 ILE A CA 1
ATOM 687 C C . ILE A 1 84 ? 30.702 11.048 1.078 1.00 46.75 84 ILE A C 1
ATOM 689 O O . ILE A 1 84 ? 30.509 10.048 1.770 1.00 46.75 84 ILE A O 1
ATOM 693 N N . ASP A 1 85 ? 31.424 12.087 1.485 1.00 45.84 85 ASP A N 1
ATOM 694 C CA . ASP A 1 85 ? 31.759 12.285 2.885 1.00 45.84 85 ASP A CA 1
ATOM 695 C C . ASP A 1 85 ? 30.494 12.755 3.617 1.00 45.84 85 ASP A C 1
ATOM 697 O O . ASP A 1 85 ? 29.760 13.621 3.138 1.00 45.84 85 ASP A O 1
ATOM 701 N N . SER A 1 86 ? 30.234 12.156 4.776 1.00 48.72 86 SER A N 1
ATOM 702 C CA . SER A 1 86 ? 29.096 12.400 5.678 1.00 48.72 86 SER A CA 1
ATOM 703 C C . SER A 1 86 ? 27.689 11.999 5.190 1.00 48.72 86 SER A C 1
ATOM 705 O O . SER A 1 86 ? 26.846 12.822 4.859 1.00 48.72 86 SER A O 1
ATOM 707 N N . LEU A 1 87 ? 27.399 10.697 5.255 1.00 39.69 87 LEU A N 1
ATOM 708 C CA . LEU A 1 87 ? 26.283 10.125 6.037 1.00 39.69 87 LEU A CA 1
ATOM 709 C C . LEU A 1 87 ? 26.376 8.601 5.920 1.00 39.69 87 LEU A C 1
ATOM 711 O O . LEU A 1 87 ? 25.752 7.946 5.085 1.00 39.69 87 LEU A O 1
ATOM 715 N N . SER A 1 88 ? 27.265 8.060 6.749 1.00 44.53 88 SER A N 1
ATOM 716 C CA . SER A 1 88 ? 27.411 6.631 6.988 1.00 44.53 88 SER A CA 1
ATOM 717 C C . SER A 1 88 ? 26.086 6.040 7.487 1.00 44.53 88 SER A C 1
ATOM 719 O O . SER A 1 88 ? 25.424 6.632 8.336 1.00 44.53 88 SER A O 1
ATOM 721 N N . SER A 1 89 ? 25.762 4.848 6.982 1.00 39.38 89 SER A N 1
ATOM 722 C CA . SER A 1 89 ? 24.706 3.933 7.443 1.00 39.38 89 SER A CA 1
ATOM 723 C C . SER A 1 89 ? 23.256 4.261 7.083 1.00 39.38 89 SER A C 1
ATOM 725 O O . SER A 1 89 ? 22.466 4.679 7.917 1.00 39.38 89 SER A O 1
ATOM 727 N N . ALA A 1 90 ? 22.870 3.891 5.862 1.00 36.66 90 ALA A N 1
ATOM 728 C CA . ALA A 1 90 ? 21.591 3.220 5.602 1.00 36.66 90 ALA A CA 1
ATOM 729 C C . ALA A 1 90 ? 21.694 2.499 4.250 1.00 36.66 90 ALA A C 1
ATOM 731 O O . ALA A 1 90 ? 21.143 2.925 3.236 1.00 36.66 90 ALA A O 1
ATOM 732 N N . VAL A 1 91 ? 22.516 1.447 4.216 1.00 38.72 91 VAL A N 1
ATOM 733 C CA . VAL A 1 91 ? 22.616 0.545 3.066 1.00 38.72 91 VAL A CA 1
ATOM 734 C C . VAL A 1 91 ? 21.533 -0.508 3.233 1.00 38.72 91 VAL A C 1
ATOM 736 O O . VAL A 1 91 ? 21.600 -1.319 4.151 1.00 38.72 91 VAL A O 1
ATOM 739 N N . GLY A 1 92 ? 20.539 -0.492 2.355 1.00 33.00 92 GLY A N 1
ATOM 740 C CA . GLY A 1 92 ? 19.512 -1.521 2.331 1.00 33.00 92 GLY A CA 1
ATOM 741 C C . GLY A 1 92 ? 18.232 -0.999 1.719 1.00 33.00 92 GLY A C 1
ATOM 742 O O . GLY A 1 92 ? 17.428 -0.367 2.393 1.00 33.00 92 GLY A O 1
ATOM 743 N N . LEU A 1 93 ? 18.055 -1.287 0.434 1.00 37.28 93 LEU A N 1
ATOM 744 C CA . LEU A 1 93 ? 16.745 -1.324 -0.190 1.00 37.28 93 LEU A CA 1
ATOM 745 C C . LEU A 1 93 ? 15.922 -2.366 0.589 1.00 37.28 93 LEU A C 1
ATOM 747 O O . LEU A 1 93 ? 16.164 -3.563 0.449 1.00 37.28 93 LEU A O 1
ATOM 751 N N . VAL A 1 94 ? 15.024 -1.919 1.461 1.00 30.98 94 VAL A N 1
ATOM 752 C CA . VAL A 1 94 ? 14.024 -2.792 2.079 1.00 30.98 94 VAL A CA 1
ATOM 753 C C . VAL A 1 94 ? 12.729 -2.548 1.316 1.00 30.98 94 VAL A C 1
ATOM 755 O O . VAL A 1 94 ? 12.108 -1.497 1.459 1.00 30.98 94 VAL A O 1
ATOM 758 N N . CYS A 1 95 ? 12.400 -3.491 0.431 1.00 35.62 95 CYS A N 1
ATOM 759 C CA . CYS A 1 95 ? 11.003 -3.814 0.160 1.00 35.62 95 CYS A CA 1
ATOM 760 C C . CYS A 1 95 ? 10.425 -4.549 1.368 1.00 35.62 95 CYS A C 1
ATOM 762 O O . CYS A 1 95 ? 11.188 -5.327 1.988 1.00 35.62 95 CYS A O 1
#

Organism: Araneus ventricosus (NCBI:txid182803)

Mean predicted aligned error: 11.03 Å

Sequence (95 aa):
MGTGIEDYFRQLPNHLVPQLGTPGEKYRDRQLILQLPKQDLAAAYCKFLEKDFVKSFEDFVNTRNEMALDIGYVRDHLERDTVIDSLSSAVGLVC

Solvent-accessible surface area (backbone atoms only — not comparable to full-atom values): 6313 Å² total; per-residue (Å²): 132,77,52,75,66,54,57,54,47,70,74,43,60,79,70,53,38,70,39,91,96,40,68,2,34,63,44,45,58,54,50,52,62,71,69,51,60,62,54,66,75,37,71,91,60,39,93,83,66,52,78,90,48,48,63,61,48,51,54,48,41,52,50,40,57,75,73,59,54,88,69,79,78,86,74,78,86,70,75,95,82,73,89,78,81,89,76,86,85,83,88,71,93,76,129

Secondary structure (DSSP, 8-state):
---HHHHHHTTS-GGGS--TTSHHHHHHHHHHHHHS-GGGT-GGG-TT--GGGHHHHHHHHHHHHHHTTT-PPPPP---S-----S---------

Foldseek 3Di:
DDDPLVVVLVVDDPQLRCDPPGNVVVNVVVVVVVPDDVLLQACVSVPPDDPVCRVVSVVVSVCCVVPPPPPDDDDDPDDPDDDDPDDPDDPDDDD

Radius of gyration: 18.72 Å; Cα contacts (8 Å, |Δi|>4): 38; chains: 1; bounding box: 48×28×44 Å

pLDDT: mean 78.37, std 19.55, range [30.98, 97.19]

InterPro domains:
  IPR010442 PET domain [PF06297] (5-75)
  IPR010442 PET domain [PS51303] (1-83)
  IPR047120 Prickle/Espinas/Testin [PTHR24211] (5-76)